Protein AF-A0A0R2LNY3-F1 (afdb_monomer_lite)

Foldseek 3Di:
DDKDKDFLDPPVVLVVLCVVCVVVDDPLLVLLLVVVVVCVVPVVDDDDLVNSCVVSVHDSVVSVVSVVVCVVSSRMDIDDDPPPPDD

Radius of gyration: 13.63 Å; chains: 1; bounding box: 40×24×30 Å

Structure (mmCIF, N/CA/C/O backbone):
data_AF-A0A0R2LNY3-F1
#
_entry.id   AF-A0A0R2LNY3-F1
#
loop_
_atom_site.group_PDB
_atom_site.id
_atom_site.type_symbol
_atom_site.label_atom_id
_atom_site.label_alt_id
_atom_site.label_comp_id
_atom_site.label_asym_id
_atom_site.label_entity_id
_atom_site.label_seq_id
_atom_site.pdbx_PDB_ins_code
_atom_site.Cartn_x
_atom_site.Cartn_y
_atom_site.Cartn_z
_atom_site.occupancy
_atom_site.B_iso_or_equiv
_atom_site.auth_seq_id
_atom_site.auth_comp_id
_atom_site.auth_asym_id
_atom_site.auth_atom_id
_atom_site.pdbx_PDB_model_num
ATOM 1 N N . MET A 1 1 ? -6.781 12.446 14.607 1.00 38.62 1 MET A N 1
ATOM 2 C CA . MET A 1 1 ? -7.467 12.509 13.304 1.00 38.62 1 MET A CA 1
ATOM 3 C C . MET A 1 1 ? -7.053 11.244 12.579 1.00 38.62 1 MET A C 1
ATOM 5 O O . MET A 1 1 ? -5.882 11.153 12.232 1.00 38.62 1 MET A O 1
ATOM 9 N N . GLY A 1 2 ? -7.919 10.228 12.539 1.00 46.47 2 GLY A N 1
ATOM 10 C CA . GLY A 1 2 ? -7.629 8.975 11.843 1.00 46.47 2 GLY A CA 1
ATOM 11 C C . GLY A 1 2 ? -7.770 9.196 10.341 1.00 46.47 2 GLY A C 1
ATOM 12 O O . GLY A 1 2 ? -8.682 9.892 9.903 1.00 46.47 2 GLY A O 1
ATOM 13 N N . MET A 1 3 ? -6.823 8.700 9.553 1.00 52.00 3 MET A N 1
ATOM 14 C CA . MET A 1 3 ? -7.002 8.557 8.109 1.00 52.00 3 MET A CA 1
ATOM 15 C C . MET A 1 3 ? -7.178 7.069 7.844 1.00 52.00 3 MET A C 1
ATOM 17 O O . MET A 1 3 ? -6.312 6.280 8.220 1.00 52.00 3 MET A O 1
ATOM 21 N N . GLU A 1 4 ? -8.300 6.700 7.235 1.00 59.66 4 GLU A N 1
ATOM 22 C CA . GLU A 1 4 ? -8.582 5.331 6.808 1.00 59.66 4 GLU A CA 1
ATOM 23 C C . GLU A 1 4 ? -8.222 5.191 5.322 1.00 59.66 4 GLU A C 1
ATOM 25 O O . GLU A 1 4 ? -8.324 6.148 4.550 1.00 59.66 4 GLU A O 1
ATOM 30 N N . PHE A 1 5 ? -7.756 4.017 4.894 1.00 62.47 5 PHE A N 1
ATOM 31 C CA . PHE A 1 5 ? -7.451 3.771 3.482 1.00 62.47 5 PHE A CA 1
ATOM 32 C C . PHE A 1 5 ? -8.634 3.087 2.791 1.00 62.47 5 PHE A C 1
ATOM 34 O O . PHE A 1 5 ? -9.345 2.283 3.388 1.00 62.47 5 PHE A O 1
ATOM 41 N N . ALA A 1 6 ? -8.818 3.368 1.503 1.00 62.00 6 ALA A N 1
ATOM 42 C CA . ALA A 1 6 ? -9.775 2.661 0.662 1.00 62.00 6 ALA A CA 1
ATOM 43 C C . ALA A 1 6 ? -9.197 2.391 -0.730 1.00 62.00 6 ALA A C 1
ATOM 45 O O . ALA A 1 6 ? -8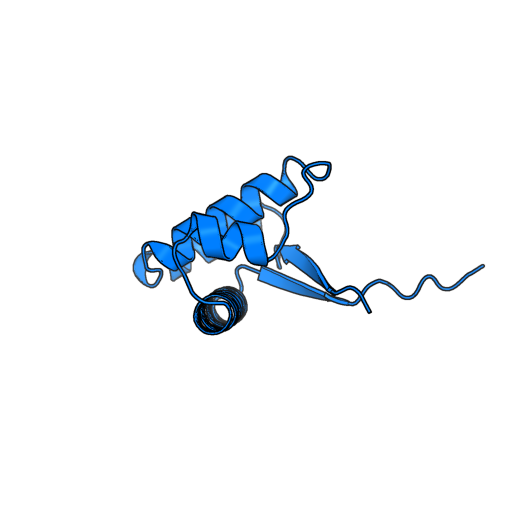.344 3.126 -1.234 1.00 62.00 6 ALA A O 1
ATOM 46 N N . PHE A 1 7 ? -9.706 1.359 -1.400 1.00 66.31 7 PHE A N 1
ATOM 47 C CA . PHE A 1 7 ? -9.428 1.153 -2.819 1.00 66.31 7 PHE A CA 1
ATOM 48 C C . PHE A 1 7 ? -10.212 2.172 -3.651 1.00 66.31 7 PHE A C 1
ATOM 50 O O . PHE A 1 7 ? -11.431 2.293 -3.527 1.00 66.31 7 PHE A O 1
ATOM 57 N N . LYS A 1 8 ? -9.500 2.907 -4.514 1.00 57.09 8 LYS A N 1
ATOM 58 C CA . LYS A 1 8 ? -10.015 4.087 -5.236 1.00 57.09 8 LYS A CA 1
ATOM 59 C C . LYS A 1 8 ? -11.234 3.796 -6.120 1.00 57.09 8 LYS A C 1
ATOM 61 O O . LYS A 1 8 ? -12.050 4.676 -6.363 1.00 57.09 8 LYS A O 1
ATOM 66 N N . ASN A 1 9 ? -11.365 2.556 -6.578 1.00 59.09 9 ASN A N 1
ATOM 67 C CA . ASN A 1 9 ? -12.502 2.039 -7.321 1.00 59.09 9 ASN A CA 1
ATOM 68 C C . ASN A 1 9 ? -12.767 0.634 -6.770 1.00 59.09 9 ASN A C 1
ATOM 70 O O . ASN A 1 9 ? -11.807 -0.126 -6.637 1.00 59.09 9 ASN A O 1
ATOM 74 N N . GLY A 1 10 ? -14.017 0.268 -6.458 1.00 64.75 10 GLY A N 1
ATOM 75 C CA . GLY A 1 10 ? -14.341 -1.083 -5.967 1.00 64.75 10 GLY A CA 1
ATOM 76 C C . GLY A 1 10 ? -13.686 -2.194 -6.808 1.00 64.75 10 GLY A C 1
ATOM 77 O O . GLY A 1 10 ? -13.344 -1.951 -7.961 1.00 64.75 10 GLY A O 1
ATOM 78 N N . ILE A 1 11 ? -13.519 -3.401 -6.253 1.00 71.44 11 ILE A N 1
ATOM 79 C CA . ILE A 1 11 ? -12.628 -4.502 -6.713 1.00 71.44 11 ILE A CA 1
ATOM 80 C C . ILE A 1 11 ? -12.336 -4.568 -8.231 1.00 71.44 11 ILE A C 1
ATOM 82 O O . ILE A 1 11 ? -11.184 -4.734 -8.624 1.00 71.44 11 ILE A O 1
ATOM 86 N N . ARG A 1 12 ? -13.341 -4.417 -9.108 1.00 72.19 12 ARG A N 1
ATOM 87 C CA . ARG A 1 12 ? -13.154 -4.395 -10.572 1.00 72.19 12 ARG A CA 1
ATOM 88 C C . ARG A 1 12 ? -12.224 -3.271 -11.058 1.00 72.19 12 ARG A C 1
ATOM 90 O O . ARG A 1 12 ? -11.353 -3.530 -11.882 1.00 72.19 12 ARG A O 1
ATOM 97 N N . GLY A 1 13 ? -12.405 -2.041 -10.580 1.00 79.12 13 GLY A N 1
ATOM 98 C CA . GLY A 1 13 ? -11.565 -0.909 -10.979 1.00 79.12 13 GLY A CA 1
ATOM 99 C C . GLY A 1 13 ? -10.163 -0.984 -10.375 1.00 79.12 13 GLY A C 1
ATOM 100 O O . GLY A 1 13 ? -9.199 -0.616 -11.038 1.00 79.12 13 GLY A O 1
ATOM 101 N N . PHE A 1 14 ? -10.038 -1.537 -9.166 1.00 83.38 14 PHE A N 1
ATOM 102 C CA . PHE A 1 14 ? -8.744 -1.890 -8.588 1.00 83.38 14 PHE A CA 1
ATOM 103 C C . PHE A 1 14 ? -7.996 -2.920 -9.446 1.00 83.38 14 PHE A C 1
ATOM 105 O O . PHE A 1 14 ? -6.856 -2.683 -9.824 1.00 83.38 14 PHE A O 1
ATOM 112 N N . SER A 1 15 ? -8.650 -4.027 -9.815 1.00 83.81 15 SER A N 1
ATOM 113 C CA . SER A 1 15 ? -8.042 -5.090 -10.625 1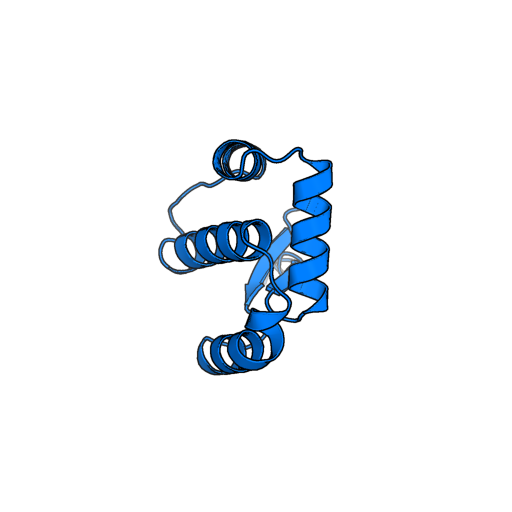.00 83.81 15 SER A CA 1
ATOM 114 C C . SER A 1 15 ? -7.589 -4.591 -11.998 1.00 83.81 15 SER A C 1
ATOM 116 O O . SER A 1 15 ? -6.485 -4.920 -12.429 1.00 83.81 15 SER A O 1
ATOM 118 N N . GLN A 1 16 ? -8.403 -3.763 -12.660 1.00 87.50 16 GLN A N 1
ATOM 119 C CA . GLN A 1 16 ? -8.010 -3.142 -13.922 1.00 87.50 16 GLN A CA 1
ATOM 120 C C . GLN A 1 16 ? -6.790 -2.238 -13.733 1.00 87.50 16 GLN A C 1
ATOM 122 O O . GLN A 1 16 ? -5.824 -2.349 -14.482 1.00 87.50 16 GLN A O 1
ATOM 127 N N . ARG A 1 17 ? -6.811 -1.375 -12.710 1.00 89.06 17 ARG A N 1
ATOM 128 C CA . ARG A 1 17 ? -5.708 -0.446 -12.476 1.00 89.06 17 ARG A CA 1
ATOM 129 C C . ARG A 1 17 ? -4.417 -1.164 -12.102 1.00 89.06 17 ARG A C 1
ATOM 131 O O . ARG A 1 17 ? -3.362 -0.774 -12.583 1.00 89.06 17 ARG A O 1
ATOM 138 N N . LEU A 1 18 ? -4.505 -2.225 -11.302 1.00 90.25 18 LEU A N 1
ATOM 139 C CA . LEU A 1 18 ? -3.375 -3.087 -10.984 1.00 90.25 18 LEU A CA 1
ATOM 140 C C . LEU A 1 18 ? -2.776 -3.675 -12.260 1.00 90.25 18 LEU A C 1
ATOM 142 O O . LEU A 1 18 ? -1.579 -3.547 -12.463 1.00 90.25 18 LEU A O 1
ATOM 146 N N . HIS A 1 19 ? -3.595 -4.221 -13.161 1.00 91.00 19 HIS A N 1
ATOM 147 C CA . HIS A 1 19 ? -3.109 -4.780 -14.425 1.00 91.00 19 HIS A CA 1
ATOM 148 C C . HIS A 1 19 ? -2.359 -3.755 -15.297 1.00 91.00 19 HIS A C 1
ATOM 150 O O . HIS A 1 19 ? -1.412 -4.114 -15.985 1.00 91.00 19 HIS A O 1
ATOM 156 N N . GLU A 1 20 ? -2.749 -2.478 -15.258 1.00 92.75 20 GLU A N 1
ATOM 157 C CA . GLU A 1 20 ? -2.091 -1.399 -16.013 1.00 92.75 20 GLU A CA 1
ATOM 158 C C . GLU A 1 20 ? -0.723 -0.987 -15.447 1.00 92.75 20 GLU A C 1
ATOM 160 O O . GLU A 1 20 ? 0.102 -0.436 -16.178 1.00 92.75 20 GLU A O 1
ATOM 165 N N . VAL A 1 21 ? -0.495 -1.183 -14.145 1.00 92.31 21 VAL A N 1
ATOM 166 C CA . VAL A 1 21 ? 0.688 -0.654 -13.441 1.00 92.31 21 VAL A CA 1
ATOM 167 C C . VAL A 1 21 ? 1.559 -1.735 -12.810 1.00 92.31 21 VAL A C 1
ATOM 169 O O . VAL A 1 21 ? 2.616 -1.397 -12.294 1.00 92.31 21 VAL A O 1
ATOM 172 N N . ILE A 1 22 ? 1.162 -3.013 -12.865 1.00 91.75 22 ILE A N 1
ATOM 173 C CA . ILE A 1 22 ? 1.841 -4.113 -12.161 1.00 91.75 22 ILE A CA 1
ATOM 174 C C . ILE A 1 22 ? 3.317 -4.249 -12.546 1.00 91.75 22 ILE A C 1
ATOM 176 O O . ILE A 1 22 ? 4.144 -4.457 -11.669 1.00 91.75 22 ILE A O 1
ATOM 180 N N . ASP A 1 23 ? 3.663 -4.025 -13.816 1.00 93.00 23 ASP A N 1
ATOM 181 C CA . ASP A 1 23 ? 5.051 -4.086 -14.301 1.00 93.00 23 ASP A CA 1
ATOM 182 C C . ASP A 1 23 ? 5.930 -2.919 -13.798 1.00 93.00 23 ASP A C 1
ATOM 184 O O . ASP A 1 23 ? 7.143 -2.920 -13.995 1.00 93.00 23 ASP A O 1
ATOM 188 N N . GLN A 1 24 ? 5.327 -1.897 -13.180 1.00 92.50 24 GLN A N 1
ATOM 189 C CA . GLN A 1 24 ? 6.014 -0.745 -12.580 1.00 92.50 24 GLN A CA 1
ATOM 190 C C . GLN A 1 24 ? 6.149 -0.871 -11.056 1.00 92.50 24 GLN A C 1
ATOM 192 O O . GLN A 1 24 ? 6.777 -0.014 -10.432 1.00 92.50 24 GLN A O 1
ATOM 197 N N . LEU A 1 25 ? 5.537 -1.898 -10.461 1.00 91.56 25 LEU A N 1
ATOM 198 C CA . LEU A 1 25 ? 5.601 -2.162 -9.030 1.00 91.56 25 LEU A CA 1
ATOM 199 C C . LEU A 1 25 ? 6.821 -3.024 -8.721 1.00 91.56 25 LEU A C 1
ATOM 201 O O . LEU A 1 25 ? 7.111 -3.982 -9.436 1.00 91.56 25 LEU A O 1
ATOM 205 N N . ASP A 1 26 ? 7.523 -2.689 -7.646 1.00 92.44 26 ASP A N 1
ATOM 206 C CA . ASP A 1 26 ? 8.563 -3.560 -7.105 1.00 92.44 26 ASP A CA 1
ATOM 207 C C . ASP A 1 26 ? 7.993 -4.540 -6.067 1.00 92.44 26 ASP A C 1
ATOM 209 O O . ASP A 1 26 ? 6.831 -4.457 -5.658 1.00 92.44 26 ASP A O 1
ATOM 213 N N . ASP A 1 27 ? 8.825 -5.484 -5.626 1.00 91.31 27 ASP A N 1
ATOM 214 C CA . ASP A 1 27 ? 8.434 -6.509 -4.653 1.00 91.31 27 ASP A CA 1
ATOM 215 C C . ASP A 1 27 ? 7.908 -5.911 -3.336 1.00 91.31 27 ASP A C 1
ATOM 217 O O . ASP A 1 27 ? 7.068 -6.512 -2.663 1.00 91.31 27 ASP A O 1
ATOM 221 N N . THR A 1 28 ? 8.364 -4.710 -2.973 1.00 91.50 28 THR A N 1
ATOM 222 C CA . THR A 1 28 ? 7.967 -4.043 -1.729 1.00 91.50 28 THR A CA 1
ATOM 223 C C . THR A 1 28 ? 6.601 -3.387 -1.880 1.00 91.50 28 THR A C 1
ATOM 225 O O . THR A 1 28 ? 5.767 -3.491 -0.979 1.00 91.50 28 THR A O 1
ATOM 228 N N . ASP A 1 29 ? 6.335 -2.766 -3.034 1.00 91.56 29 ASP A N 1
ATOM 229 C CA . ASP A 1 29 ? 5.006 -2.256 -3.375 1.00 91.56 29 ASP A CA 1
ATOM 230 C C . ASP A 1 29 ? 3.971 -3.384 -3.369 1.00 91.56 29 ASP A C 1
ATOM 232 O O . ASP A 1 29 ? 2.887 -3.231 -2.803 1.00 91.56 29 ASP A O 1
ATOM 236 N N . LEU A 1 30 ? 4.309 -4.523 -3.984 1.00 91.88 30 LEU A N 1
ATOM 237 C CA . LEU A 1 30 ? 3.444 -5.700 -4.037 1.00 91.88 30 LEU A CA 1
ATOM 238 C C . LEU A 1 30 ? 3.197 -6.272 -2.637 1.00 91.88 30 LEU A C 1
ATOM 240 O O . LEU A 1 30 ? 2.054 -6.591 -2.304 1.00 91.88 30 LEU A O 1
ATOM 244 N N . GLY A 1 31 ? 4.236 -6.343 -1.799 1.00 91.81 31 GLY A N 1
ATOM 245 C CA . GLY A 1 31 ? 4.116 -6.770 -0.407 1.00 91.81 31 GLY A CA 1
ATOM 246 C C . GLY A 1 31 ? 3.193 -5.862 0.407 1.00 91.81 31 GLY A C 1
ATOM 247 O O . GLY A 1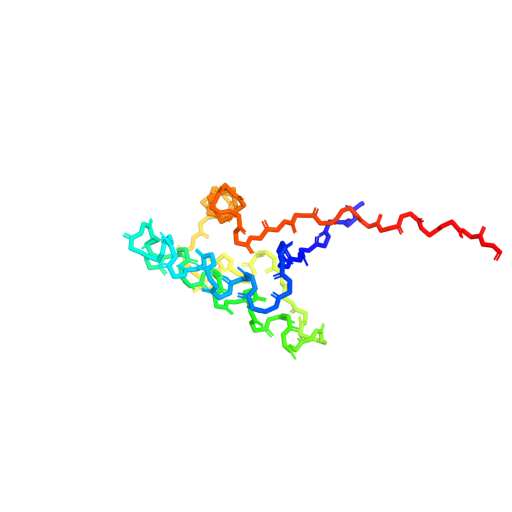 31 ? 2.298 -6.352 1.097 1.00 91.81 31 GLY A O 1
ATOM 248 N N . LEU A 1 32 ? 3.344 -4.538 0.287 1.00 91.19 32 LEU A N 1
ATOM 249 C CA . LEU A 1 32 ? 2.443 -3.599 0.957 1.00 91.19 32 LEU A CA 1
ATOM 250 C C . LEU A 1 32 ? 1.010 -3.728 0.437 1.00 91.19 32 LEU A C 1
ATOM 252 O O . LEU A 1 32 ? 0.065 -3.740 1.224 1.00 91.19 32 LEU A O 1
ATOM 256 N N . LEU A 1 33 ? 0.840 -3.857 -0.877 1.00 89.88 33 LEU A N 1
ATOM 257 C CA . LEU A 1 33 ? -0.473 -4.003 -1.491 1.00 89.88 33 LEU A CA 1
ATOM 258 C C . LEU A 1 33 ? -1.200 -5.257 -0.993 1.00 89.88 33 LEU A C 1
ATOM 260 O O . LEU A 1 33 ? -2.401 -5.203 -0.733 1.00 89.88 33 LEU A O 1
ATOM 264 N N . GLN A 1 34 ? -0.475 -6.362 -0.825 1.00 89.50 34 GLN A N 1
ATOM 265 C CA . GLN A 1 34 ? -1.013 -7.594 -0.262 1.00 89.50 34 GLN A CA 1
ATOM 266 C C . GLN A 1 34 ? -1.491 -7.396 1.181 1.00 89.50 34 GLN A C 1
ATOM 268 O O . GLN A 1 34 ? -2.617 -7.766 1.496 1.00 89.50 34 GLN A O 1
ATOM 273 N N . VAL A 1 35 ? -0.692 -6.741 2.028 1.00 88.56 35 VAL A N 1
ATOM 274 C CA . VAL A 1 35 ? -1.087 -6.435 3.414 1.00 88.56 35 VAL A CA 1
ATOM 275 C C . VAL A 1 35 ? -2.354 -5.575 3.456 1.00 88.56 35 VAL A C 1
ATOM 277 O O . VAL A 1 35 ? -3.264 -5.845 4.237 1.00 88.56 35 VAL A O 1
ATOM 280 N N . LEU A 1 36 ? -2.453 -4.561 2.592 1.00 85.88 36 LEU A N 1
ATOM 281 C CA . LEU A 1 36 ? -3.641 -3.705 2.510 1.00 85.88 36 LEU A CA 1
ATOM 282 C C . LEU A 1 36 ? -4.882 -4.473 2.029 1.00 85.88 36 LEU A C 1
ATOM 284 O O . LEU A 1 36 ? -5.988 -4.216 2.507 1.00 85.88 36 LEU A O 1
ATOM 288 N N . LEU A 1 37 ? -4.716 -5.425 1.108 1.00 84.44 37 LEU A N 1
ATOM 289 C CA . LEU A 1 37 ? -5.796 -6.316 0.679 1.00 84.44 37 LEU A CA 1
ATOM 290 C C . LEU A 1 37 ? -6.245 -7.242 1.813 1.00 84.44 37 LEU A C 1
ATOM 292 O O . LEU A 1 37 ? -7.451 -7.381 2.011 1.00 84.44 37 LEU A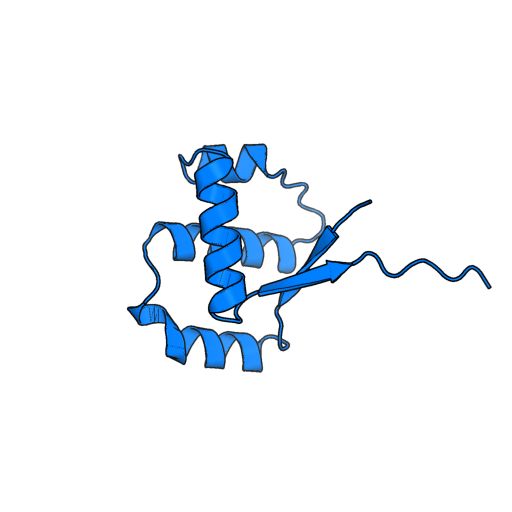 O 1
ATOM 296 N N . ASP A 1 38 ? -5.307 -7.813 2.571 1.00 84.38 38 ASP A N 1
ATOM 297 C CA . ASP A 1 38 ? -5.594 -8.689 3.712 1.00 84.38 38 ASP A CA 1
ATOM 298 C C . ASP A 1 38 ? -6.408 -7.960 4.795 1.00 84.38 38 ASP A C 1
ATOM 300 O O . ASP A 1 38 ? -7.404 -8.495 5.285 1.00 84.38 38 ASP A O 1
ATOM 304 N N . ILE A 1 39 ? -6.059 -6.704 5.098 1.00 81.00 39 ILE A N 1
ATOM 305 C CA . ILE A 1 39 ? -6.827 -5.850 6.022 1.00 81.00 39 ILE A CA 1
ATOM 306 C C . ILE A 1 39 ? -8.236 -5.584 5.477 1.00 81.00 39 ILE A C 1
ATOM 308 O O . ILE A 1 39 ? -9.218 -5.661 6.210 1.00 81.00 39 ILE A O 1
ATOM 312 N N . ALA A 1 40 ? -8.362 -5.287 4.182 1.00 78.06 40 ALA A N 1
ATOM 313 C CA . ALA A 1 40 ? -9.659 -4.978 3.588 1.00 78.06 40 ALA A CA 1
ATOM 314 C C . ALA A 1 40 ? -10.614 -6.184 3.547 1.00 78.06 40 ALA A C 1
ATOM 316 O O . ALA A 1 40 ? -11.831 -5.991 3.582 1.00 78.06 40 ALA A O 1
ATOM 317 N N . VAL A 1 41 ? -10.093 -7.415 3.466 1.00 80.19 41 VAL A N 1
ATOM 318 C CA . VAL A 1 41 ? -10.915 -8.638 3.545 1.00 80.19 41 VAL A CA 1
ATOM 319 C C . VAL A 1 41 ? -11.166 -9.101 4.983 1.00 80.19 41 VAL A C 1
ATOM 321 O O . VAL A 1 41 ? -12.173 -9.767 5.216 1.00 80.19 41 VAL A O 1
ATOM 324 N N . ASN A 1 42 ? -10.306 -8.726 5.938 1.00 79.69 42 ASN A N 1
ATOM 325 C CA . ASN A 1 42 ? -10.434 -9.033 7.367 1.00 79.69 42 ASN A CA 1
ATOM 326 C C . ASN A 1 42 ? -10.337 -7.751 8.222 1.00 79.69 42 ASN A C 1
ATOM 328 O O . ASN A 1 42 ? -9.313 -7.517 8.867 1.00 79.69 42 ASN A O 1
ATOM 332 N N . PRO A 1 43 ? -11.397 -6.924 8.276 1.00 68.94 43 PRO A N 1
ATOM 333 C CA . PRO A 1 43 ? -11.351 -5.609 8.925 1.00 68.94 43 PRO A CA 1
ATOM 334 C C . PRO A 1 43 ? -11.152 -5.657 10.449 1.00 68.94 43 PRO A C 1
ATOM 336 O O . PRO A 1 43 ? -10.731 -4.666 11.036 1.00 68.94 43 PRO A O 1
ATOM 339 N N . ASP A 1 44 ? -11.411 -6.799 11.094 1.00 76.12 44 ASP A N 1
ATOM 340 C CA . ASP A 1 44 ? -11.170 -6.996 12.532 1.00 76.12 44 ASP A CA 1
ATOM 341 C C . ASP A 1 44 ? -9.677 -7.191 12.866 1.00 76.12 44 ASP A C 1
ATOM 343 O O . ASP A 1 44 ? -9.291 -7.256 14.037 1.00 76.12 44 ASP A O 1
ATOM 347 N N . GLN A 1 45 ? -8.821 -7.320 11.847 1.00 71.00 45 GLN A N 1
ATOM 348 C CA . GLN A 1 45 ? -7.388 -7.475 12.027 1.00 71.00 45 GLN A CA 1
ATOM 349 C C . GLN A 1 45 ? -6.740 -6.117 12.315 1.00 71.00 45 GLN A C 1
ATOM 351 O O . GLN A 1 45 ? -6.504 -5.304 11.422 1.00 71.00 45 GLN A O 1
ATOM 356 N N . GLU A 1 46 ? -6.396 -5.889 13.581 1.00 69.56 46 GLU A N 1
ATOM 357 C CA . GLU A 1 46 ? -5.666 -4.694 13.996 1.00 69.56 46 GLU A CA 1
ATOM 358 C C . GLU A 1 46 ? -4.208 -4.767 13.504 1.00 69.56 46 GLU A C 1
ATOM 360 O O . GLU A 1 46 ? -3.362 -5.462 14.070 1.00 69.56 46 GLU A O 1
ATOM 365 N N . ILE A 1 47 ? -3.909 -4.053 12.417 1.00 76.50 47 ILE A N 1
ATOM 366 C CA . ILE A 1 47 ? -2.552 -3.882 11.891 1.00 76.50 47 ILE A CA 1
ATOM 367 C C . ILE A 1 47 ? -2.107 -2.434 12.095 1.00 76.50 47 ILE A C 1
ATOM 369 O O . ILE A 1 47 ? -2.772 -1.484 11.691 1.00 76.50 47 ILE A O 1
ATOM 373 N N . THR A 1 48 ? -0.929 -2.265 12.698 1.00 81.19 48 THR A N 1
ATOM 374 C CA . THR A 1 48 ? -0.298 -0.952 12.883 1.00 81.19 48 THR A CA 1
ATOM 375 C C . THR A 1 48 ? 0.743 -0.692 11.796 1.00 81.19 48 THR A C 1
ATOM 377 O O . THR A 1 48 ? 1.426 -1.618 11.364 1.00 81.19 48 THR A O 1
ATOM 380 N N . PHE A 1 49 ? 0.964 0.574 11.422 1.00 81.75 49 PHE A N 1
ATOM 381 C CA . PHE A 1 49 ? 2.046 0.961 10.496 1.00 81.75 49 PHE A CA 1
ATOM 382 C C . PHE A 1 49 ? 3.422 0.427 10.917 1.00 81.75 49 PHE A C 1
ATOM 384 O O . PHE A 1 49 ? 4.243 0.080 10.073 1.00 81.75 49 PHE A O 1
ATOM 391 N N . LYS A 1 50 ? 3.664 0.313 12.229 1.00 82.00 50 LYS A N 1
ATOM 392 C CA . LYS A 1 50 ? 4.888 -0.286 12.762 1.00 82.00 50 LYS A CA 1
ATOM 393 C C . LYS A 1 50 ? 5.000 -1.769 12.391 1.00 82.00 50 LYS A C 1
ATOM 395 O O . LYS A 1 50 ? 6.047 -2.179 11.905 1.00 82.00 50 LYS A O 1
ATOM 400 N N . ALA A 1 51 ? 3.933 -2.545 12.585 1.00 86.00 51 ALA A N 1
ATOM 401 C CA . ALA A 1 51 ? 3.906 -3.964 12.232 1.00 86.00 51 ALA A CA 1
ATOM 402 C C . ALA A 1 51 ? 4.073 -4.180 10.718 1.00 86.00 51 ALA A C 1
ATOM 404 O O . ALA A 1 51 ? 4.803 -5.078 10.311 1.00 86.00 51 ALA A O 1
ATOM 405 N N . ILE A 1 52 ? 3.470 -3.316 9.890 1.00 87.62 52 ILE A N 1
ATOM 406 C CA . ILE A 1 52 ? 3.662 -3.337 8.430 1.00 87.62 52 ILE A CA 1
ATOM 407 C C . ILE A 1 52 ? 5.136 -3.103 8.076 1.00 87.62 52 ILE A C 1
ATOM 409 O O . ILE A 1 52 ? 5.710 -3.860 7.296 1.00 87.62 52 ILE A O 1
ATOM 413 N N . GLY A 1 53 ? 5.762 -2.080 8.667 1.00 88.75 53 GLY A N 1
ATOM 414 C CA . GLY A 1 53 ? 7.177 -1.780 8.43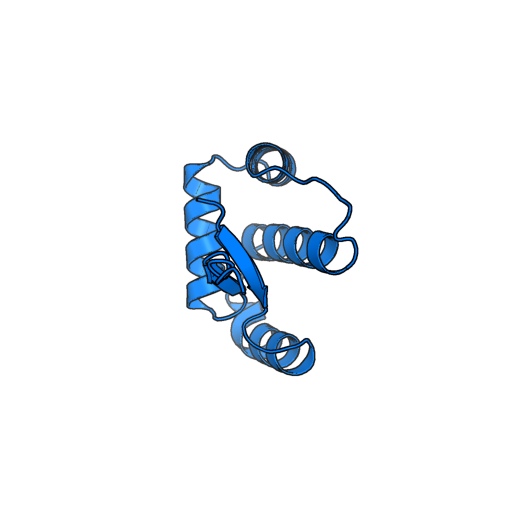8 1.00 88.75 53 GLY A CA 1
ATOM 415 C C . GLY A 1 53 ? 8.097 -2.936 8.835 1.00 88.75 53 GLY A C 1
ATOM 416 O O . GLY A 1 53 ? 8.992 -3.301 8.078 1.00 88.75 53 GLY A O 1
ATOM 417 N N . GLU A 1 54 ? 7.837 -3.565 9.985 1.00 89.50 54 GLU A N 1
ATOM 418 C CA . GLU A 1 54 ? 8.579 -4.745 10.449 1.00 89.50 54 GLU A CA 1
ATOM 419 C C . GLU A 1 54 ? 8.398 -5.949 9.510 1.00 89.50 54 GLU A C 1
ATOM 421 O O . GLU A 1 54 ? 9.381 -6.609 9.176 1.00 89.50 54 GLU A O 1
ATOM 426 N N . GLN A 1 55 ? 7.175 -6.210 9.038 1.00 87.69 55 GLN A N 1
ATOM 427 C CA . GLN A 1 55 ? 6.875 -7.314 8.119 1.00 87.69 55 GLN A CA 1
ATOM 428 C C . GLN A 1 55 ? 7.553 -7.141 6.755 1.00 87.69 55 GLN A C 1
ATOM 430 O O . GLN A 1 55 ? 8.043 -8.115 6.185 1.00 87.69 55 GLN A O 1
ATOM 435 N N . LEU A 1 56 ? 7.583 -5.913 6.236 1.00 89.75 56 LEU A N 1
ATOM 436 C CA . LEU A 1 56 ? 8.197 -5.593 4.945 1.00 89.75 56 LEU A CA 1
ATOM 437 C C . LEU A 1 56 ? 9.702 -5.299 5.054 1.00 89.75 56 LEU A C 1
ATOM 439 O O . LEU A 1 56 ? 10.344 -5.056 4.038 1.00 89.75 56 LEU A O 1
ATOM 443 N N . ALA A 1 57 ? 10.267 -5.327 6.267 1.00 93.12 57 ALA A N 1
ATOM 444 C CA . ALA A 1 57 ? 11.650 -4.946 6.557 1.00 93.12 57 ALA A CA 1
ATOM 445 C C . ALA A 1 57 ? 12.023 -3.538 6.044 1.00 93.12 57 ALA A C 1
ATOM 447 O O . ALA A 1 57 ? 13.145 -3.311 5.588 1.00 93.12 57 ALA A O 1
ATOM 448 N N . VAL A 1 58 ? 11.092 -2.585 6.154 1.00 92.00 58 VAL A N 1
ATOM 449 C CA . VAL A 1 58 ? 11.266 -1.188 5.727 1.00 92.00 58 VAL A CA 1
ATOM 450 C C . VAL A 1 58 ? 11.198 -0.219 6.900 1.00 92.00 58 VAL A C 1
ATOM 452 O O . VAL A 1 58 ? 10.522 -0.435 7.908 1.00 92.00 58 VAL A O 1
ATOM 455 N N . THR A 1 59 ? 11.885 0.907 6.759 1.00 93.31 59 THR A N 1
ATOM 456 C CA . THR A 1 59 ? 11.785 2.027 7.694 1.00 93.31 59 THR A CA 1
ATOM 457 C C . THR A 1 59 ? 10.452 2.771 7.531 1.00 93.31 59 THR A C 1
ATOM 459 O O . THR A 1 59 ? 9.841 2.729 6.462 1.00 93.31 59 THR A O 1
ATOM 462 N N . PRO A 1 60 ? 10.012 3.549 8.539 1.00 89.00 60 PRO A N 1
ATOM 463 C CA . PRO A 1 60 ? 8.803 4.368 8.417 1.00 89.00 60 PRO A CA 1
ATOM 464 C C . PRO A 1 60 ? 8.830 5.327 7.217 1.00 89.00 60 PRO A C 1
ATOM 466 O O . PRO A 1 60 ? 7.821 5.525 6.555 1.00 89.00 60 PRO A O 1
ATOM 469 N N . LYS A 1 61 ? 10.004 5.883 6.894 1.00 91.12 61 LYS A N 1
ATOM 470 C CA . LYS A 1 61 ? 10.171 6.797 5.759 1.00 91.12 61 LYS A CA 1
ATOM 471 C C . LYS A 1 61 ? 10.017 6.088 4.410 1.00 91.12 61 LYS A C 1
ATOM 473 O O . LYS A 1 61 ? 9.491 6.672 3.468 1.00 91.12 61 LYS A O 1
ATOM 478 N N . GLU A 1 62 ? 10.511 4.859 4.304 1.00 92.12 62 GLU A N 1
ATOM 479 C CA . GLU A 1 62 ? 10.318 4.030 3.112 1.00 92.12 62 GLU A CA 1
ATOM 480 C C . GLU A 1 62 ? 8.854 3.618 2.984 1.00 92.12 62 GLU A C 1
ATOM 482 O O . GLU A 1 62 ? 8.295 3.735 1.900 1.00 92.12 62 GLU A O 1
ATOM 487 N N . LEU A 1 63 ? 8.206 3.246 4.093 1.00 90.94 63 LEU A N 1
ATOM 488 C CA . LEU A 1 63 ? 6.782 2.922 4.116 1.00 90.94 63 LEU A CA 1
ATOM 489 C C . LEU A 1 63 ? 5.916 4.088 3.616 1.00 90.94 63 LEU A C 1
ATOM 491 O O . LEU A 1 63 ? 5.069 3.882 2.749 1.00 90.94 63 LEU A O 1
ATOM 495 N N . ASP A 1 64 ? 6.179 5.312 4.081 1.00 90.38 64 ASP A N 1
ATOM 496 C CA . ASP A 1 64 ? 5.511 6.521 3.578 1.00 90.38 64 ASP A CA 1
ATOM 497 C C . ASP A 1 64 ? 5.714 6.695 2.065 1.00 90.38 64 ASP A C 1
ATOM 499 O O . ASP A 1 64 ? 4.779 7.019 1.332 1.00 90.38 64 ASP A O 1
ATOM 503 N N . HIS A 1 65 ? 6.929 6.446 1.571 1.00 91.62 65 HIS A N 1
ATOM 504 C CA . HIS A 1 65 ? 7.238 6.564 0.148 1.00 91.62 65 HIS A CA 1
ATOM 505 C C . HIS A 1 65 ? 6.485 5.531 -0.702 1.00 91.62 65 HIS A C 1
ATOM 507 O O . HIS A 1 65 ? 5.972 5.866 -1.771 1.00 91.62 65 HIS A O 1
ATOM 513 N N . ILE A 1 66 ? 6.388 4.289 -0.224 1.00 91.38 66 ILE A N 1
ATOM 514 C CA . ILE A 1 66 ? 5.657 3.208 -0.897 1.00 91.38 66 ILE A CA 1
ATOM 515 C C . ILE A 1 66 ? 4.160 3.542 -0.929 1.00 91.38 66 ILE A C 1
ATOM 517 O O . ILE A 1 66 ? 3.528 3.460 -1.980 1.00 91.38 66 ILE A O 1
ATOM 521 N N . LEU A 1 67 ? 3.593 4.020 0.181 1.00 90.62 67 LEU A N 1
ATOM 522 C CA . LEU A 1 67 ? 2.197 4.461 0.234 1.00 90.62 67 LEU A CA 1
ATOM 523 C C . LEU A 1 67 ? 1.908 5.586 -0.770 1.00 90.62 67 LEU A C 1
ATOM 525 O O . LEU A 1 67 ? 0.934 5.509 -1.520 1.00 90.62 67 LEU A O 1
ATOM 529 N N . MET A 1 68 ? 2.783 6.594 -0.845 1.00 90.25 68 MET A N 1
ATOM 530 C CA . MET A 1 68 ? 2.669 7.667 -1.838 1.00 90.25 68 MET A CA 1
ATOM 531 C C . MET A 1 68 ? 2.735 7.139 -3.276 1.00 90.25 68 MET A C 1
ATOM 533 O O . MET A 1 68 ? 2.014 7.630 -4.146 1.00 90.25 68 MET A O 1
ATOM 537 N N . ARG A 1 69 ? 3.579 6.136 -3.549 1.00 91.75 69 ARG A N 1
ATOM 538 C CA . ARG A 1 69 ? 3.648 5.492 -4.868 1.00 91.75 69 ARG A CA 1
ATOM 539 C C . ARG A 1 69 ? 2.364 4.747 -5.204 1.00 91.75 69 ARG A C 1
ATOM 541 O O . ARG A 1 69 ? 1.832 4.946 -6.293 1.00 91.75 69 ARG A O 1
ATOM 548 N N . LEU A 1 70 ? 1.831 3.939 -4.287 1.00 90.94 70 LEU A N 1
ATOM 549 C CA . LEU A 1 70 ? 0.569 3.222 -4.502 1.00 90.94 70 LEU A CA 1
ATOM 550 C C . LEU A 1 70 ? -0.600 4.191 -4.746 1.00 90.94 70 LEU A C 1
ATOM 552 O O . LEU A 1 70 ? -1.456 3.936 -5.599 1.00 90.94 70 LEU A O 1
ATOM 556 N N . GLU A 1 71 ? -0.624 5.326 -4.043 1.00 89.88 71 GLU A N 1
ATOM 557 C CA . GLU A 1 71 ? -1.594 6.399 -4.274 1.00 89.88 71 GLU A CA 1
ATOM 558 C C . GLU A 1 71 ? -1.396 7.063 -5.646 1.00 89.88 71 GLU A C 1
ATOM 560 O O . GLU A 1 71 ? -2.365 7.258 -6.386 1.00 89.88 71 GLU A O 1
ATOM 565 N N . HIS A 1 72 ? -0.149 7.356 -6.029 1.00 90.88 72 HIS A N 1
ATOM 566 C CA . HIS A 1 72 ? 0.193 7.914 -7.339 1.00 90.88 72 HIS A CA 1
ATOM 567 C C . HIS A 1 72 ? -0.224 6.983 -8.485 1.00 90.88 72 HIS A C 1
ATOM 569 O O . HIS A 1 72 ? -0.807 7.424 -9.480 1.00 90.88 72 HIS A O 1
ATOM 575 N N . PHE A 1 73 ? -0.018 5.677 -8.316 1.00 89.44 73 PHE A N 1
ATOM 576 C CA . PHE A 1 73 ? -0.514 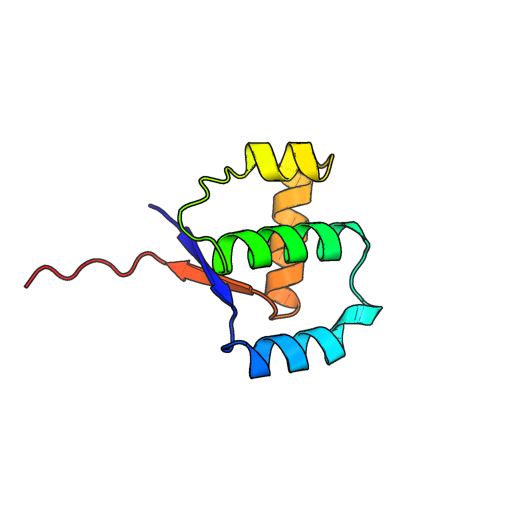4.662 -9.237 1.00 89.44 73 PHE A CA 1
ATOM 577 C C . PHE A 1 73 ? -2.033 4.501 -9.187 1.00 89.44 73 PHE A C 1
ATOM 579 O O . PHE A 1 73 ? -2.591 3.815 -10.036 1.00 89.44 73 PHE A O 1
ATOM 586 N N . GLY A 1 74 ? -2.737 5.167 -8.273 1.00 87.56 74 GLY A N 1
ATOM 587 C CA . GLY A 1 74 ? -4.192 5.127 -8.169 1.00 87.56 74 GLY A CA 1
ATOM 588 C C . GLY A 1 74 ? -4.731 3.793 -7.660 1.00 87.56 74 GLY A C 1
ATOM 589 O O . GLY A 1 74 ? -5.900 3.493 -7.903 1.00 87.56 74 GLY A O 1
ATOM 590 N N . LEU A 1 75 ? -3.892 2.999 -6.989 1.00 87.50 75 LEU A N 1
ATOM 591 C CA . LEU A 1 75 ? -4.272 1.722 -6.386 1.00 87.50 75 LEU A CA 1
ATOM 592 C C . LEU A 1 75 ? -5.001 1.942 -5.060 1.00 87.50 75 LEU A C 1
ATOM 594 O O . LEU A 1 75 ? -6.004 1.283 -4.792 1.00 87.50 75 LEU A O 1
ATOM 598 N N . ILE A 1 76 ? -4.547 2.924 -4.281 1.00 86.62 76 ILE A N 1
ATOM 599 C CA . ILE A 1 76 ? -5.149 3.313 -3.003 1.00 86.62 76 ILE A CA 1
ATOM 600 C C . ILE A 1 76 ? -5.586 4.779 -3.023 1.00 86.62 76 ILE A C 1
ATOM 602 O O . ILE A 1 76 ? -5.152 5.571 -3.863 1.00 86.62 76 ILE A O 1
ATOM 606 N N . THR A 1 77 ? -6.463 5.142 -2.095 1.00 83.00 77 THR A N 1
ATOM 607 C CA . THR A 1 77 ? -6.795 6.527 -1.765 1.00 83.00 77 THR A CA 1
ATOM 608 C C . THR A 1 77 ? -6.996 6.649 -0.260 1.00 83.00 77 THR A C 1
ATOM 610 O O . THR A 1 77 ? -7.488 5.722 0.386 1.00 83.00 77 THR A O 1
ATOM 613 N N . TRP A 1 78 ? -6.622 7.795 0.297 1.00 75.69 78 TRP A N 1
ATOM 614 C CA . TRP A 1 78 ? -6.914 8.124 1.685 1.00 75.69 78 TRP A CA 1
ATOM 615 C C . TRP A 1 78 ? -8.333 8.667 1.798 1.00 75.69 78 TRP A C 1
ATOM 617 O O . TRP A 1 78 ? -8.693 9.637 1.128 1.00 75.69 78 TRP A O 1
ATOM 627 N N . GLN A 1 79 ? -9.141 8.051 2.654 1.00 65.88 79 GLN A N 1
ATOM 628 C CA . GLN A 1 79 ? -10.397 8.627 3.096 1.00 65.88 79 GLN A CA 1
ATOM 629 C C . GLN A 1 79 ? -10.132 9.369 4.403 1.00 65.88 79 GLN A C 1
ATOM 631 O O . GLN A 1 79 ? -9.657 8.808 5.391 1.00 65.88 79 GLN A O 1
ATOM 636 N N . ALA A 1 80 ? -10.414 10.671 4.399 1.00 50.66 80 ALA A N 1
ATOM 637 C CA . ALA A 1 80 ? -10.575 11.376 5.656 1.00 50.66 80 ALA A CA 1
ATOM 638 C C . ALA A 1 80 ? -11.771 10.745 6.374 1.00 50.66 80 ALA A C 1
ATOM 640 O O . ALA A 1 80 ? -12.813 10.564 5.737 1.00 50.66 80 ALA A O 1
ATOM 641 N N . ASP A 1 81 ? -11.602 10.428 7.662 1.00 45.47 81 ASP A N 1
ATOM 642 C CA . ASP A 1 81 ? -12.684 10.051 8.574 1.00 45.47 81 ASP A CA 1
ATOM 643 C C . ASP A 1 81 ? -13.934 10.865 8.201 1.00 45.47 81 ASP A C 1
ATOM 645 O O . ASP A 1 81 ? -13.853 12.108 8.197 1.00 45.47 81 ASP A O 1
ATOM 649 N N . PRO A 1 82 ? -15.064 10.242 7.812 1.00 45.16 82 PRO A N 1
ATOM 650 C CA . PRO A 1 82 ? -16.278 11.003 7.618 1.00 45.16 82 PRO A CA 1
ATOM 651 C C . PRO A 1 82 ? -16.553 11.661 8.962 1.00 45.16 82 PRO A C 1
ATOM 653 O O . PRO A 1 82 ? -16.864 10.980 9.937 1.00 45.16 82 PRO A O 1
ATOM 656 N N . VAL A 1 83 ? -16.387 12.987 9.025 1.00 42.56 83 VAL A N 1
ATOM 657 C CA . VAL A 1 83 ? -16.819 13.790 10.166 1.00 42.56 83 VAL A CA 1
ATOM 658 C C . VAL A 1 83 ? -18.248 13.349 10.414 1.00 42.56 83 VAL A C 1
ATOM 660 O O . VAL A 1 83 ? -19.120 13.629 9.590 1.00 42.56 83 VAL A O 1
ATOM 663 N N . GLN A 1 84 ? -18.468 12.576 11.479 1.00 44.72 84 GLN A N 1
ATOM 664 C CA . GLN A 1 84 ? -19.797 12.144 11.859 1.00 44.72 84 GLN A CA 1
ATOM 665 C C . GLN A 1 84 ? -20.572 13.431 12.112 1.00 44.72 84 GLN A C 1
ATOM 667 O O . GLN A 1 84 ? -20.418 14.074 13.151 1.00 44.72 84 GLN A O 1
ATOM 672 N N . VAL A 1 85 ? -21.354 13.865 11.125 1.00 44.38 85 VAL A N 1
ATOM 673 C CA . VAL A 1 85 ? -22.330 14.922 11.324 1.00 44.38 85 VAL A CA 1
ATOM 674 C C . VAL A 1 85 ? -23.392 14.267 12.184 1.00 44.38 85 VAL A C 1
ATOM 676 O O . VAL A 1 85 ? -24.275 13.578 11.677 1.00 44.38 85 VAL A O 1
ATOM 679 N N . ALA A 1 86 ? -23.223 14.412 13.497 1.00 42.31 86 ALA A N 1
ATOM 680 C CA . ALA A 1 86 ? -24.221 14.061 14.484 1.00 42.31 86 ALA A CA 1
ATOM 681 C C . ALA A 1 86 ? -25.563 14.646 14.021 1.00 42.31 86 ALA A C 1
ATOM 683 O O . ALA A 1 86 ? -25.685 15.859 13.824 1.00 42.31 86 ALA A O 1
ATOM 684 N N . LYS A 1 87 ? -26.535 13.767 13.781 1.00 38.94 87 LYS A N 1
ATOM 685 C CA . LYS A 1 87 ? -27.947 14.129 13.699 1.00 38.94 87 LYS A CA 1
ATOM 686 C C . LYS A 1 87 ? -28.626 13.693 14.980 1.00 38.94 87 LYS A C 1
ATOM 688 O O . LYS A 1 87 ? -28.305 12.577 15.442 1.00 38.94 87 LYS A O 1
#

Secondary structure (DSSP, 8-state):
--EEEEESSTHHHHHHHHHHHGGG--HHHHHHHHHHHHHHH-TT----HHHHHHHHT--HHHHHHHHHHHHHTTSEEEEE-------

pLDDT: mean 79.07, std 15.99, range [38.62, 93.31]

Sequence (87 aa):
MGMEFAFKNGIRGFSQRLHEVIDQLDDTDLGLLQVLLDIAVNPDQEITFKAIGEQLAVTPKELDHILMRLEHFGLITWQADPVQVAK

InterPro domains:
  IPR036388 Winged helix-like DNA-binding domain superfamily [G3DSA:1.10.10.10] (7-84)
  IPR036390 Winged helix DNA-binding domain superfamily [SSF46785] (13-82)

Organism: NCBI:txid616990